Protein AF-A0A958ZMN0-F1 (afdb_monomer)

Mean predicted aligned error: 8.01 Å

pLDDT: mean 87.07, std 8.31, range [52.34, 97.38]

Secondary structure (DSSP, 8-state):
-EEEE-TTS-EEEE-----SSS--S---SSHHHHHHHHHHHHHHTT--TTTTTS---SS--HHHHTTSS--GGGT-S-HHHHHHHHHHHHHHH--TT--EEEEEE-SSTTEEEEEEEETTEEEEEEEEETT--TT-HHHHHHT-EE----HHHH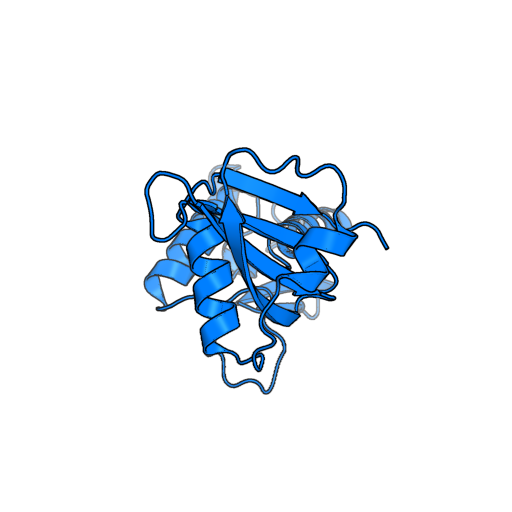HHHHHHHHHS--SEEEE---

Sequence (174 aa):
MYSFIDENGYINLKIDKADGRKNPITTFGNRPSAKSFLFSSVEKFELCQKLTGLYHTKQSCFNYTIQQCKGACIKKESTQEYNDRVNKLIEHNSFQDKSLLIIDRGREVNENSVVLIENGLFKGVGFFDLNYQINHIDVLQSLITPMENNRDIQHIIKSYLRSKKVKKVINLTT

Radius of gyration: 19.44 Å; Cα contacts (8 Å, |Δi|>4): 276; chains: 1; bounding box: 44×34×56 Å

Nearest PDB structures (foldseek):
  5x9y-assembly3_B  TM=3.837E-01  e=3.217E-01  Aquifex aeolicus VF5
  8d3d-assembly1_A  TM=5.698E-01  e=2.141E+00  Homo sapiens
  7pmv-assembly1_E  TM=5.372E-01  e=1.895E+00  Homo sapiens
  8crj-assembly1_A  TM=2.784E-01  e=2.678E-01  Listeria monocytogenes
  6wvd-assembly1_A  TM=2.887E-01  e=2.014E+00  Aequorea victoria

Structure (mmCIF, N/CA/C/O backbone):
data_AF-A0A958ZMN0-F1
#
_entry.id   AF-A0A958ZMN0-F1
#
loop_
_atom_site.group_PDB
_atom_site.id
_atom_site.type_symbol
_atom_site.label_atom_id
_atom_site.label_alt_id
_atom_site.label_comp_id
_atom_site.label_asym_id
_atom_site.label_entity_id
_atom_site.label_seq_id
_atom_site.pdbx_PDB_ins_code
_atom_site.Cartn_x
_atom_site.Cartn_y
_atom_site.Cartn_z
_atom_site.occupancy
_atom_site.B_iso_or_equiv
_atom_site.auth_seq_id
_atom_site.auth_comp_id
_atom_site.auth_asym_id
_atom_site.auth_atom_id
_atom_site.pdbx_PDB_model_num
ATOM 1 N N . MET A 1 1 ? 1.538 -6.023 6.950 1.00 89.94 1 MET A N 1
ATOM 2 C CA . MET A 1 1 ? 0.360 -5.382 7.569 1.00 89.94 1 MET A CA 1
ATOM 3 C C . MET A 1 1 ? -0.872 -6.066 7.030 1.00 89.94 1 MET A C 1
ATOM 5 O O . MET A 1 1 ? -0.913 -6.347 5.838 1.00 89.94 1 MET A O 1
ATOM 9 N N . TYR A 1 2 ? -1.820 -6.362 7.906 1.00 91.50 2 TYR A N 1
ATOM 10 C CA . TYR A 1 2 ? -3.041 -7.102 7.600 1.00 91.50 2 TYR A CA 1
ATOM 11 C C . TYR A 1 2 ? -4.240 -6.379 8.203 1.00 91.50 2 TYR A C 1
ATOM 13 O O . TYR A 1 2 ? -4.061 -5.611 9.152 1.00 91.50 2 TYR A O 1
ATOM 21 N N . SER A 1 3 ? -5.430 -6.672 7.689 1.00 93.38 3 SER A N 1
ATOM 22 C CA . SER A 1 3 ? -6.702 -6.268 8.280 1.00 93.38 3 SER A CA 1
ATOM 23 C C . SER A 1 3 ? -7.474 -7.471 8.826 1.00 93.38 3 SER A C 1
ATOM 25 O O . SER A 1 3 ? -7.217 -8.618 8.453 1.00 93.38 3 SER A O 1
ATOM 27 N N . PHE A 1 4 ? -8.391 -7.208 9.750 1.00 94.38 4 PHE A N 1
ATOM 28 C CA . PHE A 1 4 ? -9.411 -8.145 10.222 1.00 94.38 4 PHE A CA 1
ATOM 29 C C . PHE A 1 4 ? -10.607 -7.353 10.759 1.00 94.38 4 PHE A C 1
ATOM 31 O O . PHE A 1 4 ? -10.445 -6.194 11.127 1.00 94.38 4 PHE A O 1
ATOM 38 N N . ILE A 1 5 ? -11.791 -7.955 10.801 1.00 96.00 5 ILE A N 1
ATOM 39 C CA . ILE A 1 5 ? -12.994 -7.319 11.355 1.00 96.00 5 ILE A CA 1
ATOM 40 C C . ILE A 1 5 ? -13.164 -7.798 12.798 1.00 96.00 5 ILE A C 1
ATOM 42 O O . ILE A 1 5 ? -12.990 -8.987 13.070 1.00 96.00 5 ILE A O 1
ATOM 46 N N . ASP A 1 6 ? -13.434 -6.877 13.723 1.00 94.94 6 ASP A N 1
ATOM 47 C CA . ASP A 1 6 ? -13.756 -7.222 15.110 1.00 94.94 6 ASP A CA 1
ATOM 48 C C . ASP A 1 6 ? -15.249 -7.534 15.309 1.00 94.94 6 ASP A C 1
ATOM 50 O O . ASP A 1 6 ? -16.071 -7.375 14.410 1.00 94.94 6 ASP A O 1
ATOM 54 N N . GLU A 1 7 ? -15.615 -7.964 16.515 1.00 94.06 7 GLU A N 1
ATOM 55 C CA . GLU A 1 7 ? -16.999 -8.297 16.889 1.00 94.06 7 GLU A CA 1
ATOM 56 C C . GLU A 1 7 ? -17.975 -7.116 16.761 1.00 94.06 7 GLU A C 1
ATOM 58 O O . GLU A 1 7 ? -19.184 -7.314 16.681 1.00 94.06 7 GLU A O 1
ATOM 63 N N . ASN A 1 8 ? -17.466 -5.881 16.738 1.00 93.06 8 ASN A N 1
ATOM 64 C CA . ASN A 1 8 ? -18.271 -4.674 16.591 1.00 93.06 8 ASN A CA 1
ATOM 65 C C . ASN A 1 8 ? -18.363 -4.212 15.128 1.00 93.06 8 ASN A C 1
ATOM 67 O O . ASN A 1 8 ? -18.983 -3.185 14.867 1.00 93.06 8 ASN A O 1
ATOM 71 N N . GLY A 1 9 ? -17.755 -4.936 14.184 1.00 94.69 9 GLY A N 1
ATOM 72 C CA . GLY A 1 9 ? -17.786 -4.623 12.759 1.00 94.69 9 GLY A CA 1
ATOM 73 C C . GLY A 1 9 ? -16.738 -3.606 12.297 1.00 94.69 9 GLY A C 1
ATOM 74 O O . GLY A 1 9 ? -16.804 -3.169 11.147 1.00 94.69 9 GLY A O 1
ATOM 75 N N . TYR A 1 10 ? -15.765 -3.221 13.134 1.00 96.81 10 TYR A N 1
ATOM 76 C CA . TYR A 1 10 ? -14.690 -2.315 12.713 1.00 96.81 10 TYR A CA 1
ATOM 77 C C . TYR A 1 10 ? -13.531 -3.080 12.065 1.00 96.81 10 TYR A C 1
ATOM 79 O O . TYR A 1 10 ? -13.060 -4.101 12.580 1.00 96.81 10 TYR A O 1
ATOM 87 N N . ILE A 1 11 ? -13.011 -2.551 10.956 1.00 96.81 11 ILE A N 1
ATOM 88 C CA . ILE A 1 11 ? -11.808 -3.069 10.303 1.00 96.81 11 ILE A CA 1
ATOM 89 C C . ILE A 1 11 ? -10.581 -2.628 11.104 1.00 96.81 11 ILE A C 1
ATOM 91 O O . ILE A 1 11 ? -10.167 -1.472 11.081 1.00 96.81 11 ILE A O 1
ATOM 95 N N . ASN A 1 12 ? -9.957 -3.575 11.785 1.00 96.44 12 ASN A N 1
ATOM 96 C CA . ASN A 1 12 ? -8.736 -3.375 12.546 1.00 96.44 12 ASN A CA 1
ATOM 97 C C . ASN A 1 12 ? -7.503 -3.627 11.669 1.00 96.44 12 ASN A C 1
ATOM 99 O O . ASN A 1 12 ? -7.510 -4.509 10.807 1.00 96.44 12 ASN A O 1
ATOM 103 N N . LEU A 1 13 ? -6.417 -2.891 11.917 1.00 95.25 13 LEU A N 1
ATOM 104 C CA . LEU A 1 13 ? -5.119 -3.094 11.260 1.00 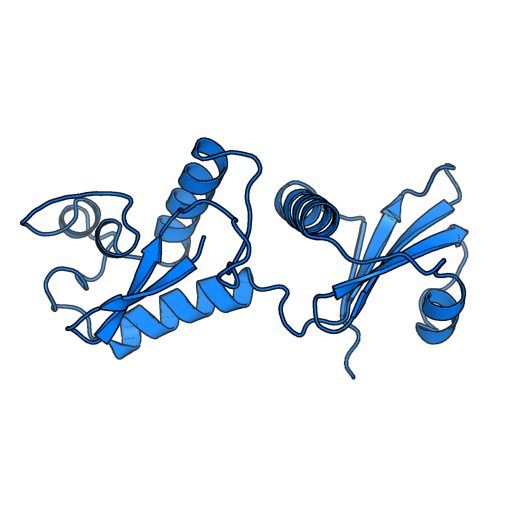95.25 13 LEU A CA 1
ATOM 105 C C . LEU A 1 13 ? -4.123 -3.721 12.233 1.00 95.25 13 LEU A C 1
ATOM 107 O O . LEU A 1 13 ? -4.125 -3.421 13.424 1.00 95.25 13 LEU A O 1
ATOM 111 N N . LYS A 1 14 ? -3.226 -4.571 11.725 1.00 93.94 14 LYS A N 1
ATOM 112 C CA . LYS A 1 14 ? -2.132 -5.129 12.530 1.00 93.94 14 LYS A CA 1
ATOM 113 C C . LYS A 1 14 ? -0.837 -5.353 11.760 1.00 93.94 14 LYS A C 1
ATOM 115 O O . LYS A 1 14 ? -0.820 -5.664 10.562 1.00 93.94 14 LYS A O 1
ATOM 120 N N . ILE A 1 15 ? 0.273 -5.255 12.489 1.00 93.25 15 ILE A N 1
ATOM 121 C CA . ILE A 1 15 ? 1.617 -5.585 12.007 1.00 93.25 15 ILE A CA 1
ATOM 122 C C . ILE A 1 15 ? 1.979 -6.990 12.483 1.00 93.25 15 ILE A C 1
ATOM 124 O O . ILE A 1 15 ? 2.186 -7.231 13.673 1.00 93.25 15 ILE A O 1
ATOM 128 N N . ASP A 1 16 ? 2.111 -7.902 11.527 1.00 91.31 16 ASP A N 1
ATOM 129 C CA . ASP A 1 16 ? 2.463 -9.297 11.766 1.00 91.31 16 ASP A CA 1
ATOM 130 C C . ASP A 1 16 ? 3.500 -9.778 10.742 1.00 91.31 16 ASP A C 1
ATOM 132 O O . ASP A 1 16 ? 3.742 -9.091 9.740 1.00 91.31 16 ASP A O 1
ATOM 136 N N . LYS A 1 17 ? 4.130 -10.928 11.001 1.00 88.38 17 LYS A N 1
ATOM 137 C CA . LYS A 1 17 ? 5.114 -11.528 10.091 1.00 88.38 17 LYS A CA 1
ATOM 138 C C . LYS A 1 17 ? 4.457 -11.894 8.753 1.00 88.38 17 LYS A C 1
ATOM 140 O O . LYS A 1 17 ? 3.296 -12.296 8.686 1.00 88.38 17 LYS A O 1
ATOM 145 N N . ALA A 1 18 ? 5.209 -11.722 7.670 1.00 85.38 18 ALA A N 1
ATOM 146 C CA . ALA A 1 18 ? 4.808 -12.163 6.340 1.00 85.38 18 ALA A CA 1
ATOM 147 C C . ALA A 1 18 ? 5.204 -13.633 6.153 1.00 85.38 18 ALA A C 1
ATOM 149 O O . ALA A 1 18 ? 6.272 -13.925 5.631 1.00 85.38 18 ALA A O 1
ATOM 150 N N . ASP A 1 19 ? 4.366 -14.555 6.629 1.00 79.25 19 ASP A N 1
ATOM 151 C CA . ASP A 1 19 ? 4.593 -16.005 6.511 1.00 79.25 19 ASP A CA 1
ATOM 152 C C . ASP A 1 19 ? 3.967 -16.611 5.241 1.00 79.25 19 ASP A C 1
ATOM 154 O O . ASP A 1 19 ? 4.290 -17.733 4.848 1.00 79.25 19 ASP A O 1
ATOM 158 N N . GLY A 1 20 ? 3.109 -15.846 4.557 1.00 71.56 20 GLY A N 1
ATOM 159 C CA . GLY A 1 20 ? 2.451 -16.252 3.322 1.00 71.56 20 GLY A CA 1
ATOM 160 C C . GLY A 1 20 ? 1.194 -17.080 3.466 1.00 71.56 20 GLY A C 1
ATOM 161 O O . GLY A 1 20 ? 0.626 -17.474 2.455 1.00 71.56 20 GLY A O 1
ATOM 162 N N . ARG A 1 21 ? 0.754 -17.342 4.696 1.00 76.50 21 ARG A N 1
ATOM 163 C CA . ARG A 1 21 ? -0.540 -17.988 4.945 1.00 76.50 21 ARG A CA 1
ATOM 164 C C . ARG A 1 21 ? -1.700 -17.030 4.690 1.00 76.50 21 ARG A C 1
ATOM 166 O O . ARG A 1 21 ? -2.832 -17.457 4.505 1.00 76.50 21 ARG A O 1
ATOM 173 N N . LYS A 1 22 ? -1.421 -15.727 4.733 1.00 79.44 22 LYS A N 1
ATOM 174 C CA . LYS A 1 22 ? -2.381 -14.642 4.536 1.00 79.44 22 LYS A CA 1
ATOM 175 C C . LYS A 1 22 ? -1.818 -13.645 3.538 1.00 79.44 22 LYS A C 1
ATOM 177 O O . LYS A 1 22 ? -0.611 -13.412 3.519 1.00 79.44 22 LYS A O 1
ATOM 182 N N . ASN A 1 23 ? -2.702 -13.009 2.777 1.00 78.88 23 ASN A N 1
ATOM 183 C CA . ASN A 1 23 ? -2.335 -11.926 1.874 1.00 78.88 23 ASN A CA 1
ATOM 184 C C . ASN A 1 23 ? -2.170 -10.623 2.674 1.00 78.88 23 ASN A C 1
ATOM 186 O O . ASN A 1 23 ? -3.141 -10.144 3.265 1.00 78.88 23 ASN A O 1
ATOM 190 N N . PRO A 1 24 ? -0.954 -10.055 2.767 1.00 86.56 24 PRO A N 1
ATOM 191 C CA . PRO A 1 24 ? -0.758 -8.774 3.426 1.00 86.56 24 PRO A CA 1
ATOM 192 C C . PRO A 1 24 ? -1.226 -7.630 2.525 1.00 86.56 24 PRO A C 1
ATOM 194 O O . PRO A 1 24 ? -0.942 -7.630 1.331 1.00 86.56 24 PRO A O 1
ATOM 197 N N . ILE A 1 25 ? -1.809 -6.590 3.128 1.00 85.75 25 ILE A N 1
ATOM 198 C CA . ILE A 1 25 ? -2.076 -5.305 2.455 1.00 85.75 25 ILE A CA 1
ATOM 199 C C . ILE A 1 25 ? -0.756 -4.743 1.906 1.00 85.75 25 ILE A C 1
ATOM 201 O O . ILE A 1 25 ? -0.640 -4.351 0.750 1.00 85.75 25 ILE A O 1
ATOM 205 N N . THR A 1 26 ? 0.281 -4.737 2.749 1.00 85.00 26 THR A N 1
ATOM 206 C CA . THR A 1 26 ? 1.637 -4.327 2.366 1.00 85.00 26 THR A CA 1
ATOM 207 C C . THR A 1 26 ? 2.700 -4.935 3.290 1.00 85.00 26 THR A C 1
ATOM 209 O O . THR A 1 26 ? 2.397 -5.367 4.413 1.00 85.00 26 THR A O 1
ATOM 212 N N . THR A 1 27 ? 3.949 -4.984 2.826 1.00 85.06 27 THR A N 1
ATOM 213 C CA . THR A 1 27 ? 5.103 -5.606 3.504 1.00 85.06 27 THR A CA 1
ATOM 214 C C . THR A 1 27 ? 6.175 -4.569 3.847 1.00 85.06 27 THR A C 1
ATOM 216 O O . THR A 1 27 ? 6.220 -3.479 3.274 1.00 85.06 27 THR A O 1
ATOM 219 N N . PHE A 1 28 ? 7.035 -4.880 4.817 1.00 85.75 28 PHE A N 1
ATOM 220 C CA . PHE A 1 28 ? 8.069 -3.980 5.343 1.00 85.75 28 PHE A CA 1
ATOM 221 C C . PHE A 1 28 ? 9.326 -4.780 5.668 1.00 85.75 28 PHE A C 1
ATOM 223 O O . PHE A 1 28 ? 9.205 -5.929 6.088 1.00 85.75 28 PHE A O 1
ATOM 230 N N . GLY A 1 29 ? 10.501 -4.160 5.524 1.00 80.94 29 GLY A N 1
ATOM 231 C CA . GLY A 1 29 ? 11.772 -4.837 5.792 1.00 80.94 29 GLY A CA 1
ATOM 232 C C . GLY A 1 29 ? 11.988 -5.116 7.281 1.00 80.94 29 GLY A C 1
ATOM 233 O O . GLY A 1 29 ? 12.703 -6.040 7.646 1.00 80.94 29 GLY A O 1
ATOM 234 N N . ASN A 1 30 ? 11.350 -4.342 8.166 1.00 86.50 30 ASN A N 1
ATOM 235 C CA . ASN A 1 30 ? 11.428 -4.543 9.612 1.00 86.50 30 ASN A CA 1
ATOM 236 C C . ASN A 1 30 ? 10.176 -4.006 10.336 1.00 86.50 30 ASN A C 1
ATOM 238 O O . ASN A 1 30 ? 9.379 -3.250 9.777 1.00 86.50 30 ASN A O 1
ATOM 242 N N . ARG A 1 31 ? 9.983 -4.395 11.606 1.00 90.75 31 ARG A N 1
ATOM 243 C CA . ARG A 1 31 ? 8.838 -3.923 12.415 1.00 90.75 31 ARG A CA 1
ATOM 244 C C . ARG A 1 31 ? 8.845 -2.403 12.668 1.00 90.75 31 ARG A C 1
ATOM 246 O O . ARG A 1 31 ? 7.756 -1.834 12.615 1.00 90.75 31 ARG A O 1
ATOM 253 N N . PRO A 1 32 ? 9.987 -1.731 12.929 1.00 92.44 32 PRO A N 1
ATOM 254 C CA . PRO A 1 32 ? 10.017 -0.275 13.095 1.00 92.44 32 PRO A CA 1
ATOM 255 C C . PRO A 1 32 ? 9.482 0.494 11.882 1.00 92.44 32 PRO A C 1
ATOM 257 O O . PRO A 1 32 ? 8.583 1.309 12.045 1.00 92.44 32 PRO A O 1
ATOM 260 N N . SER A 1 33 ? 9.931 0.169 10.665 1.00 87.44 33 SER A N 1
ATOM 261 C CA . SER A 1 33 ? 9.431 0.798 9.430 1.00 87.44 33 SER A CA 1
ATOM 262 C C . SER A 1 33 ? 7.930 0.577 9.226 1.00 87.44 33 SER A C 1
ATOM 264 O O . SER A 1 33 ? 7.220 1.502 8.835 1.00 87.44 33 SER A O 1
ATOM 266 N N . ALA A 1 34 ? 7.423 -0.614 9.567 1.00 91.12 34 ALA A N 1
ATOM 267 C CA . ALA A 1 34 ? 5.989 -0.888 9.564 1.00 91.12 34 ALA A CA 1
ATOM 268 C C . ALA A 1 34 ? 5.224 0.003 10.555 1.00 91.12 34 ALA A C 1
ATOM 270 O O . ALA A 1 34 ? 4.157 0.513 10.218 1.00 91.12 34 ALA A O 1
ATOM 271 N N . LYS A 1 35 ? 5.763 0.206 11.767 1.00 93.12 35 LYS A N 1
ATOM 272 C CA . LYS A 1 35 ? 5.164 1.099 12.769 1.00 93.12 35 LYS A CA 1
ATOM 273 C C . LYS A 1 35 ? 5.178 2.548 12.299 1.00 93.12 35 LYS A C 1
ATOM 275 O O . LYS A 1 35 ? 4.130 3.175 12.343 1.00 93.12 35 LYS A O 1
ATOM 280 N N . SER A 1 36 ? 6.312 3.059 11.819 1.00 92.38 36 SER A N 1
ATOM 281 C CA . SER A 1 36 ? 6.425 4.436 11.317 1.00 92.38 36 SER A CA 1
ATOM 282 C C . SER A 1 36 ? 5.424 4.717 10.197 1.00 92.38 36 SER A C 1
ATOM 284 O O . SER A 1 36 ? 4.736 5.731 10.230 1.00 92.38 36 SER A O 1
ATOM 286 N N . PHE A 1 37 ? 5.280 3.783 9.253 1.00 91.44 37 PHE A N 1
ATOM 287 C CA . PHE A 1 37 ? 4.262 3.869 8.209 1.00 91.44 37 PHE A CA 1
ATOM 288 C C . PHE A 1 37 ? 2.833 3.877 8.773 1.00 91.44 37 PHE A C 1
ATOM 290 O O . PHE A 1 37 ? 1.978 4.621 8.297 1.00 91.44 37 PHE A O 1
ATOM 297 N N . LEU A 1 38 ? 2.543 3.034 9.768 1.00 93.31 38 LEU A N 1
ATOM 298 C CA . LEU A 1 38 ? 1.204 2.958 10.348 1.00 93.31 38 LEU A CA 1
ATOM 299 C C . LEU A 1 38 ? 0.872 4.208 11.177 1.00 93.31 38 LEU A C 1
ATOM 301 O O . LEU A 1 38 ? -0.272 4.646 11.144 1.00 93.31 38 LEU A O 1
ATOM 305 N N . PHE A 1 39 ? 1.853 4.811 11.857 1.00 93.25 39 PHE A N 1
ATOM 306 C CA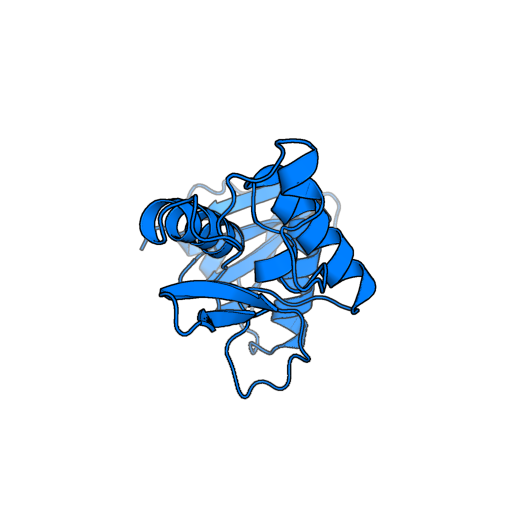 . PHE A 1 39 ? 1.696 6.101 12.539 1.00 93.25 39 PHE A CA 1
ATOM 307 C C . PHE A 1 39 ? 1.352 7.221 11.554 1.00 93.25 39 PHE A C 1
ATOM 309 O O . PHE A 1 39 ? 0.319 7.866 11.719 1.00 93.25 39 PHE A O 1
ATOM 316 N N . SER A 1 40 ? 2.135 7.390 10.482 1.00 91.75 40 SER A N 1
ATOM 317 C CA . SER A 1 40 ? 1.849 8.421 9.472 1.00 91.75 40 SER A CA 1
ATOM 318 C C . SER A 1 40 ? 0.516 8.184 8.759 1.00 91.75 40 SER A C 1
ATOM 320 O O . SER A 1 40 ? -0.204 9.121 8.424 1.00 91.75 40 SER A O 1
ATOM 322 N N . SER A 1 41 ? 0.143 6.920 8.567 1.00 91.94 41 SER A N 1
ATOM 323 C CA . SER A 1 41 ? -1.157 6.552 8.012 1.00 91.94 41 SER A CA 1
ATOM 324 C C . SER A 1 41 ? -2.316 6.869 8.958 1.00 91.94 41 SER A C 1
ATOM 326 O O . SER A 1 41 ? -3.366 7.320 8.510 1.00 91.94 41 SER A O 1
ATOM 328 N N . VAL A 1 42 ? -2.143 6.645 10.262 1.00 93.31 42 VAL A N 1
ATOM 329 C CA . VAL A 1 42 ? -3.142 7.002 11.275 1.00 93.31 42 VAL A CA 1
ATOM 330 C C . VAL A 1 42 ? -3.427 8.498 11.255 1.00 93.31 42 VAL A C 1
ATOM 332 O O . VAL A 1 42 ? -4.592 8.878 11.298 1.00 93.31 42 VAL A O 1
ATOM 335 N N . GLU A 1 43 ? -2.389 9.322 11.144 1.00 91.19 43 GLU A N 1
ATOM 336 C CA . GLU A 1 43 ? -2.528 10.775 11.035 1.00 91.19 43 GLU A CA 1
ATOM 337 C C . GLU A 1 43 ? -3.206 11.166 9.717 1.00 91.19 43 GLU A C 1
ATOM 339 O O . GLU A 1 43 ? -4.214 11.866 9.722 1.00 91.19 43 GLU A O 1
ATOM 344 N N . LYS A 1 44 ? -2.718 10.645 8.584 1.00 91.75 44 LYS A N 1
ATOM 345 C CA . LYS A 1 44 ? -3.225 10.981 7.243 1.00 91.75 44 LYS A CA 1
ATOM 346 C C . LYS A 1 44 ? -4.696 10.611 7.027 1.00 91.75 44 LYS A C 1
ATOM 348 O O . LYS A 1 44 ? -5.399 11.319 6.313 1.00 91.75 44 LYS A O 1
ATOM 353 N N . PHE A 1 45 ? -5.139 9.481 7.571 1.00 92.69 45 PHE A N 1
ATOM 354 C CA . PHE A 1 45 ? -6.491 8.948 7.365 1.00 92.69 45 PHE A CA 1
ATOM 355 C C . PHE A 1 45 ? -7.386 9.088 8.609 1.00 92.69 45 PHE A C 1
ATOM 357 O O . PHE A 1 45 ? -8.476 8.515 8.639 1.00 92.69 45 PHE A O 1
ATOM 364 N N . GLU A 1 46 ? -6.943 9.826 9.634 1.00 92.62 46 GLU A N 1
ATOM 365 C CA . GLU A 1 46 ? -7.670 10.040 10.897 1.00 92.62 46 GLU A CA 1
ATOM 366 C C . GLU A 1 46 ? -8.185 8.725 11.515 1.00 92.62 46 GLU A C 1
ATOM 368 O O . GLU A 1 46 ? -9.372 8.559 11.835 1.00 92.62 46 GLU A O 1
ATOM 373 N N . LEU A 1 47 ? -7.296 7.735 11.612 1.00 95.00 47 LEU A N 1
ATOM 374 C CA . LEU A 1 47 ? -7.636 6.406 12.116 1.00 95.00 47 LEU A CA 1
ATOM 375 C C . LEU A 1 47 ? -7.437 6.312 13.631 1.00 95.00 47 LEU A C 1
ATOM 377 O O . LEU A 1 47 ? -6.635 7.001 14.255 1.00 95.00 47 LEU A O 1
ATOM 381 N N . CYS A 1 48 ? -8.150 5.381 14.252 1.00 94.62 48 CYS A N 1
ATOM 382 C CA . CYS A 1 48 ? -8.019 5.124 15.672 1.00 94.62 48 CYS A CA 1
ATOM 383 C C . CYS A 1 48 ? -6.768 4.280 15.966 1.00 94.62 48 CYS A C 1
ATOM 385 O O . CYS A 1 48 ? -6.721 3.106 15.607 1.00 94.62 48 CYS A O 1
ATOM 387 N N . GLN A 1 49 ? -5.801 4.831 16.709 1.00 92.69 49 GLN A N 1
ATOM 388 C CA . GLN A 1 49 ? -4.579 4.119 17.133 1.00 92.69 49 GLN A CA 1
ATOM 389 C C . GLN A 1 49 ? -4.830 2.790 17.865 1.00 92.69 49 GLN A C 1
ATOM 391 O O . GLN A 1 49 ? -3.992 1.889 17.828 1.00 92.69 49 GLN A O 1
ATOM 396 N N . LYS A 1 50 ? -5.973 2.669 18.554 1.00 93.75 50 LYS A N 1
ATOM 397 C CA . LYS A 1 50 ? -6.345 1.444 19.271 1.00 93.75 50 LYS A CA 1
ATOM 398 C C . LYS A 1 50 ? -6.761 0.337 18.304 1.00 93.75 50 LYS A C 1
ATOM 400 O O . LYS A 1 50 ? -6.271 -0.780 18.425 1.00 93.75 50 LYS A O 1
ATOM 405 N N . LEU A 1 51 ? -7.581 0.668 17.307 1.00 94.56 51 LEU A N 1
ATOM 406 C CA . LEU A 1 51 ? -8.031 -0.277 16.277 1.00 94.56 51 LEU A CA 1
ATOM 407 C C . LEU A 1 51 ? -6.935 -0.603 15.245 1.00 94.56 51 LEU A C 1
ATOM 409 O O . LEU A 1 51 ? -7.003 -1.609 14.546 1.00 94.56 51 LEU A O 1
ATOM 413 N N . THR A 1 52 ? -5.876 0.208 15.165 1.00 93.88 52 THR A N 1
ATOM 414 C CA . THR A 1 52 ? -4.672 -0.122 14.382 1.00 93.88 52 THR A CA 1
ATOM 415 C C . THR A 1 52 ? -3.611 -0.893 15.176 1.00 93.88 52 THR A C 1
ATOM 417 O O . THR A 1 52 ? -2.539 -1.193 14.648 1.00 93.88 52 THR A O 1
ATOM 420 N N . GLY A 1 53 ? -3.873 -1.209 16.451 1.00 90.75 53 GLY A N 1
ATOM 421 C CA . GLY A 1 53 ? -2.943 -1.946 17.310 1.00 90.75 53 GLY A CA 1
ATOM 422 C C . GLY A 1 53 ? -1.653 -1.190 17.652 1.00 90.75 53 GLY A C 1
ATOM 423 O O . GLY A 1 53 ? -0.682 -1.811 18.082 1.00 90.75 53 GLY A O 1
ATOM 424 N N . LEU A 1 54 ? -1.612 0.133 17.449 1.00 90.50 54 LEU A N 1
ATOM 425 C CA . LEU A 1 54 ? -0.479 0.980 17.839 1.00 90.50 54 LEU A CA 1
ATOM 426 C C . LEU A 1 54 ? -0.503 1.334 19.327 1.00 90.50 54 LEU A C 1
ATOM 428 O O . LEU A 1 54 ? 0.553 1.576 19.910 1.00 90.50 54 LEU A O 1
ATOM 432 N N . TYR A 1 55 ? -1.692 1.369 19.930 1.00 86.94 55 TYR A N 1
ATOM 433 C CA . TYR A 1 55 ? -1.874 1.758 21.322 1.00 86.94 55 TYR A CA 1
ATOM 434 C C . TYR A 1 55 ? -2.872 0.845 22.037 1.00 86.94 55 TYR A C 1
ATOM 436 O O . TYR A 1 55 ? -4.013 0.688 21.603 1.00 86.94 55 TYR A O 1
ATOM 444 N N . HIS A 1 56 ? -2.460 0.265 23.163 1.00 86.31 56 HIS A N 1
ATOM 445 C CA . HIS A 1 56 ? -3.297 -0.623 23.965 1.00 86.31 56 HIS A CA 1
ATOM 446 C C . HIS A 1 56 ? -3.790 0.118 25.209 1.00 86.31 56 HIS A C 1
ATOM 448 O O . HIS A 1 56 ? -3.004 0.503 26.066 1.00 86.31 56 HIS A O 1
ATOM 454 N N . THR A 1 57 ? -5.101 0.313 25.319 1.00 87.19 57 THR A N 1
ATOM 455 C CA . THR A 1 57 ? -5.735 0.919 26.496 1.00 87.19 57 THR A CA 1
ATOM 456 C C . THR A 1 57 ? -7.146 0.374 26.672 1.00 87.19 57 THR A C 1
ATOM 458 O O . THR A 1 57 ? -7.805 0.010 25.695 1.00 87.19 57 THR A O 1
ATOM 461 N N . LYS A 1 58 ? -7.627 0.322 27.917 1.00 82.69 58 LYS A N 1
ATOM 462 C CA . LYS A 1 58 ? -9.019 -0.041 28.219 1.00 82.69 58 LYS A CA 1
ATOM 463 C C . LYS A 1 58 ? -9.987 1.087 27.850 1.00 82.69 58 LYS A C 1
ATOM 465 O O . LYS A 1 58 ? -11.087 0.808 27.392 1.00 82.69 58 LYS A O 1
ATOM 470 N N . GLN A 1 59 ? -9.547 2.338 27.977 1.00 87.69 59 GLN A N 1
ATOM 471 C CA . GLN A 1 59 ? -10.345 3.536 27.705 1.00 87.69 59 GLN A CA 1
ATOM 472 C C . GLN A 1 59 ? -10.277 3.939 26.216 1.00 87.69 59 GLN A C 1
ATOM 474 O O . GLN A 1 59 ? -9.936 3.118 25.352 1.00 87.69 59 GLN A O 1
ATOM 479 N N . SER A 1 60 ? -10.633 5.189 25.903 1.00 87.00 60 SER A N 1
ATOM 480 C CA . SER A 1 60 ? -10.442 5.790 24.580 1.00 87.00 60 SER A CA 1
ATOM 481 C C . SER A 1 60 ? -8.957 5.921 24.227 1.00 87.00 60 SER A C 1
ATOM 483 O O . SER A 1 60 ? -8.102 6.017 25.106 1.00 87.00 60 SER A O 1
ATOM 485 N N . CYS A 1 61 ? -8.631 5.936 22.931 1.00 87.94 61 CYS A N 1
ATOM 486 C CA . CYS A 1 61 ? -7.260 6.191 22.486 1.00 87.94 61 CYS A CA 1
ATOM 487 C C . CYS A 1 61 ? -6.822 7.635 22.789 1.00 87.94 61 CYS A C 1
ATOM 489 O O . CYS A 1 61 ? -7.655 8.537 22.844 1.00 87.94 61 CYS A O 1
ATOM 491 N N . PHE A 1 62 ? -5.510 7.862 22.916 1.00 86.50 62 PHE A N 1
ATOM 492 C CA . PHE A 1 62 ? -4.946 9.194 23.168 1.00 86.50 62 PHE A CA 1
ATOM 493 C C . PHE A 1 62 ? -5.395 10.230 22.126 1.00 86.50 62 PHE A C 1
ATOM 495 O O . PHE A 1 62 ? -5.843 11.315 22.487 1.00 86.50 62 PHE A O 1
ATOM 502 N N . ASN A 1 63 ? -5.393 9.853 20.841 1.00 88.44 63 ASN A N 1
ATOM 503 C CA . ASN A 1 63 ? -5.838 10.730 19.755 1.00 88.44 63 ASN A CA 1
ATOM 504 C C . ASN A 1 63 ? -7.293 11.197 19.896 1.00 88.44 63 ASN A C 1
ATOM 506 O O . ASN A 1 63 ? -7.633 12.249 19.374 1.00 88.44 63 ASN A O 1
ATOM 510 N N . TYR A 1 64 ? -8.158 10.453 20.592 1.00 89.06 64 TYR A N 1
ATOM 511 C CA . TYR A 1 64 ? -9.522 10.917 20.855 1.00 89.06 64 TYR A CA 1
ATOM 512 C C . TYR A 1 64 ? -9.524 12.107 21.824 1.00 89.06 64 TYR A C 1
ATOM 514 O O . TYR A 1 64 ? -10.227 13.086 21.593 1.00 89.06 64 TYR A O 1
ATOM 522 N N . THR A 1 65 ? -8.687 12.061 22.864 1.00 87.00 65 THR A N 1
ATOM 523 C CA . THR A 1 65 ? -8.559 13.128 23.869 1.00 87.00 65 THR A CA 1
ATOM 524 C C . THR A 1 65 ? -8.076 14.444 23.259 1.00 87.00 65 THR A C 1
ATOM 526 O O . THR A 1 65 ? -8.503 15.510 23.688 1.00 87.00 65 THR A O 1
ATOM 529 N N . ILE A 1 66 ? -7.231 14.370 22.228 1.00 87.62 66 ILE A N 1
ATOM 530 C CA . ILE A 1 66 ? -6.721 15.535 21.485 1.00 87.62 66 ILE A CA 1
ATOM 531 C C . ILE A 1 66 ? -7.499 15.820 20.186 1.00 87.62 66 ILE A C 1
ATOM 533 O O . ILE A 1 66 ? -7.005 16.545 19.330 1.00 87.62 66 ILE A O 1
ATOM 537 N N . GLN A 1 67 ? -8.699 15.245 20.019 1.00 86.94 67 GLN A N 1
ATOM 538 C CA . GLN A 1 67 ? -9.599 15.458 18.869 1.00 86.94 67 GLN A CA 1
ATOM 539 C C . GLN A 1 67 ? -9.027 15.073 17.485 1.00 86.94 67 GLN A C 1
ATOM 541 O O . GLN A 1 67 ? -9.546 15.482 16.454 1.00 86.94 67 GLN A O 1
ATOM 546 N N . GLN A 1 68 ? -8.005 14.217 17.444 1.00 84.75 68 GLN A N 1
ATOM 547 C CA . GLN A 1 68 ? -7.405 13.647 16.225 1.00 84.75 68 GLN A CA 1
ATOM 548 C C . GLN A 1 68 ? -7.942 12.241 15.888 1.00 84.75 68 GLN A C 1
ATOM 550 O O . GLN A 1 68 ? -7.345 11.479 15.129 1.00 84.75 68 GLN A O 1
ATOM 555 N N . CYS A 1 69 ? -9.041 11.838 16.520 1.00 89.94 69 CYS A N 1
ATOM 556 C CA . CYS A 1 69 ? -9.735 10.579 16.285 1.00 89.94 69 CYS A CA 1
ATOM 557 C C . CYS A 1 69 ? -11.222 10.798 16.550 1.00 89.94 69 CYS A C 1
ATOM 559 O O . CYS A 1 69 ? -11.585 11.418 17.548 1.00 89.94 69 CYS A O 1
ATOM 561 N N . LYS A 1 70 ? -12.086 10.230 15.707 1.00 92.44 70 LYS A N 1
ATOM 562 C CA . LYS A 1 70 ? -13.546 10.407 15.796 1.00 92.44 70 LYS A CA 1
ATOM 563 C C . LYS A 1 70 ? -14.226 9.473 16.806 1.00 92.44 70 LYS A C 1
ATOM 565 O O . LYS A 1 70 ? -15.421 9.574 17.050 1.00 92.44 70 LYS A O 1
ATOM 570 N N . GLY A 1 71 ? -13.458 8.602 17.466 1.00 92.88 71 GLY A N 1
ATOM 571 C CA . GLY A 1 71 ? -13.947 7.800 18.590 1.00 92.8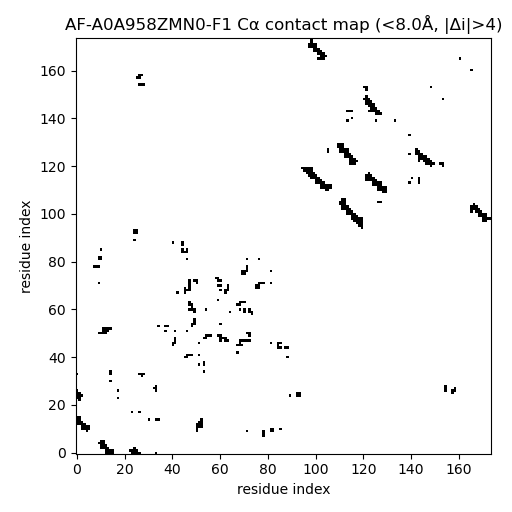8 71 GLY A CA 1
ATOM 572 C C . GLY A 1 71 ? -14.478 6.411 18.224 1.00 92.88 71 GLY A C 1
ATOM 573 O O . GLY A 1 71 ? -15.271 5.861 18.987 1.00 92.88 71 GLY A O 1
ATOM 574 N N . ALA A 1 72 ? -14.015 5.798 17.129 1.00 93.94 72 ALA A N 1
ATOM 575 C CA . ALA A 1 72 ? -14.374 4.418 16.765 1.00 93.94 72 ALA A CA 1
ATOM 576 C C . ALA A 1 72 ? -14.164 3.408 17.909 1.00 93.94 72 ALA A C 1
ATOM 578 O O . ALA A 1 72 ? -15.043 2.611 18.215 1.00 93.94 72 ALA A O 1
ATOM 579 N N . CYS A 1 73 ? -13.046 3.495 18.643 1.00 92.75 73 CYS A N 1
ATOM 580 C CA . CYS A 1 73 ? -12.764 2.568 19.750 1.00 92.75 73 CYS A CA 1
ATOM 581 C C . CYS A 1 73 ? -13.702 2.668 20.966 1.00 92.75 73 CYS A C 1
ATOM 583 O O . CYS A 1 73 ? -13.619 1.827 21.861 1.00 92.75 73 CYS A O 1
ATOM 585 N N . ILE A 1 74 ? -14.549 3.697 21.017 1.00 93.25 74 ILE A N 1
ATOM 586 C CA . ILE A 1 74 ? -15.599 3.886 22.026 1.00 93.25 74 ILE A CA 1
ATOM 587 C C . ILE A 1 74 ? -16.991 3.942 21.383 1.00 93.25 74 ILE A C 1
ATOM 589 O O . ILE A 1 74 ? -17.934 4.408 22.015 1.00 93.25 74 ILE A O 1
ATOM 593 N N . LYS A 1 75 ? -17.115 3.487 20.128 1.00 92.69 75 LYS A N 1
ATOM 594 C CA . LYS A 1 75 ? -18.369 3.407 19.365 1.00 92.69 75 LYS A CA 1
ATOM 595 C C . LYS A 1 75 ? -19.101 4.741 19.167 1.00 92.69 75 LYS A C 1
ATOM 597 O O . LYS A 1 75 ? -20.300 4.749 18.918 1.00 92.69 75 LYS A O 1
ATOM 602 N N . LYS A 1 76 ? -18.397 5.875 19.281 1.00 93.38 76 LYS A N 1
ATOM 603 C CA . LYS A 1 76 ? -18.967 7.200 18.970 1.00 93.38 76 LYS A CA 1
ATOM 604 C C . LYS A 1 76 ? -19.013 7.480 17.473 1.00 93.38 76 LYS A C 1
ATOM 606 O O . LYS A 1 76 ? -19.881 8.203 17.009 1.00 93.38 76 LYS A O 1
ATOM 611 N N . GLU A 1 77 ? -18.064 6.913 16.745 1.00 95.12 77 GLU A N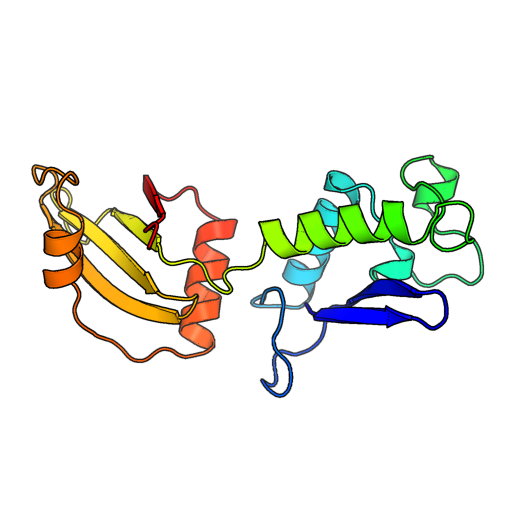 1
ATOM 612 C CA . GLU A 1 77 ? -18.026 6.942 15.291 1.00 95.12 77 GLU A CA 1
ATOM 613 C C . GLU A 1 77 ? -18.701 5.692 14.734 1.00 95.12 77 GLU A C 1
ATOM 615 O O . GLU A 1 77 ? -18.478 4.592 15.255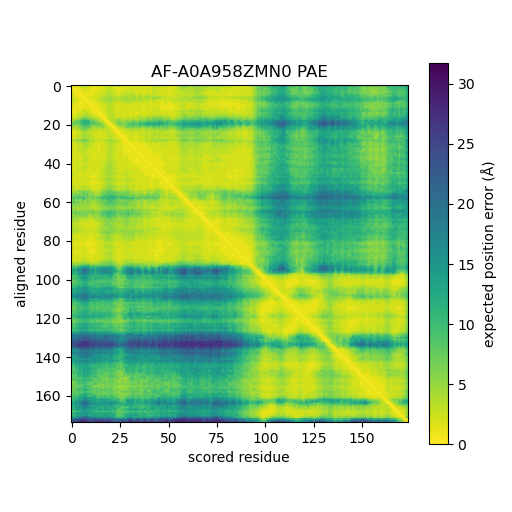 1.00 95.12 77 GLU A O 1
ATOM 620 N N . SER A 1 78 ? -19.483 5.841 13.666 1.00 96.31 78 SER A N 1
ATOM 621 C CA . SER A 1 78 ? -20.122 4.699 13.021 1.00 96.31 78 SER A CA 1
ATOM 622 C C . SER A 1 78 ? -19.091 3.744 12.405 1.00 96.31 78 SER A C 1
ATOM 624 O O . SER A 1 78 ? -18.003 4.133 11.974 1.00 96.31 78 SER A O 1
ATOM 626 N N . THR A 1 79 ? -19.434 2.459 12.354 1.00 96.44 79 THR A N 1
ATOM 627 C CA . THR A 1 79 ? -18.596 1.436 11.713 1.00 96.44 79 THR A CA 1
ATOM 628 C C . THR A 1 79 ? -18.357 1.754 10.243 1.00 96.44 79 THR A C 1
ATOM 630 O O . THR A 1 79 ? -17.222 1.661 9.786 1.00 96.44 79 THR A O 1
ATOM 633 N N . GLN A 1 80 ? -19.399 2.192 9.533 1.00 96.38 80 GLN A N 1
ATOM 634 C CA . GLN A 1 80 ? -19.347 2.582 8.125 1.00 96.38 80 GLN A CA 1
ATOM 635 C C . GLN A 1 80 ? -18.290 3.672 7.883 1.00 96.38 80 GLN A C 1
ATOM 637 O O . GLN A 1 80 ? -17.333 3.445 7.148 1.00 96.38 80 GLN A O 1
ATOM 642 N N . GLU A 1 81 ? -18.400 4.818 8.561 1.00 96.75 81 GLU A N 1
ATOM 643 C CA . GLU A 1 81 ? -17.506 5.966 8.340 1.00 96.75 81 GLU A CA 1
ATOM 644 C C . GLU A 1 81 ? -16.046 5.654 8.679 1.00 96.75 81 GLU A C 1
ATOM 646 O O . GLU A 1 81 ? -15.120 6.134 8.011 1.00 96.75 81 GLU A O 1
ATOM 651 N N . TYR A 1 82 ? -15.824 4.865 9.733 1.00 97.00 82 TYR A N 1
ATOM 652 C CA . TYR A 1 82 ? -14.487 4.421 10.100 1.00 97.00 82 TYR A CA 1
ATOM 653 C C . TYR A 1 82 ? -13.911 3.478 9.039 1.00 97.00 82 TYR A C 1
ATOM 655 O O . TYR A 1 82 ? -12.797 3.693 8.548 1.00 97.00 82 TYR A O 1
ATOM 663 N N . ASN A 1 83 ? -14.680 2.455 8.660 1.00 97.38 83 ASN A N 1
ATOM 664 C CA . ASN A 1 83 ? -14.265 1.438 7.701 1.00 97.38 83 ASN A CA 1
ATOM 665 C C . ASN A 1 83 ? -13.985 2.040 6.323 1.00 97.38 83 ASN A C 1
ATOM 667 O O . ASN A 1 83 ? -13.005 1.648 5.695 1.00 97.38 83 ASN A O 1
ATOM 671 N N . ASP A 1 84 ? -14.746 3.047 5.892 1.00 96.94 84 ASP A N 1
ATOM 672 C CA . ASP A 1 84 ? -14.496 3.761 4.637 1.00 96.94 84 ASP A CA 1
ATOM 673 C C . ASP A 1 84 ? -13.097 4.397 4.612 1.00 96.94 84 ASP A C 1
ATOM 675 O O . ASP A 1 84 ? -12.396 4.346 3.600 1.00 96.94 84 ASP A O 1
ATOM 679 N N . ARG A 1 85 ? -12.625 4.958 5.734 1.00 95.69 85 ARG A N 1
ATOM 680 C CA . ARG A 1 85 ? -11.260 5.512 5.815 1.00 95.69 85 ARG A CA 1
ATOM 681 C C . ARG A 1 85 ? -10.189 4.433 5.871 1.00 95.69 85 ARG A C 1
ATOM 683 O O . ARG A 1 85 ? -9.122 4.608 5.278 1.00 95.69 85 ARG A O 1
ATOM 690 N N . VAL A 1 86 ? -10.463 3.313 6.537 1.00 95.44 86 VAL A N 1
ATOM 691 C CA . VAL A 1 86 ? -9.555 2.159 6.523 1.00 95.44 86 VAL A CA 1
ATOM 692 C C . VAL A 1 86 ? -9.437 1.586 5.108 1.00 95.44 86 VAL A C 1
ATOM 694 O O . VAL A 1 86 ? -8.325 1.317 4.658 1.00 95.44 86 VAL A O 1
ATOM 697 N N . ASN A 1 87 ? -10.541 1.478 4.370 1.00 93.94 87 ASN A N 1
ATOM 698 C CA . ASN A 1 87 ? -10.548 1.004 2.986 1.00 93.94 87 ASN A CA 1
ATOM 699 C C . ASN A 1 87 ? -9.797 1.955 2.054 1.00 93.94 87 ASN A C 1
ATOM 701 O O . ASN A 1 87 ? -8.954 1.490 1.292 1.00 93.94 87 ASN A O 1
ATOM 705 N N . LYS A 1 88 ? -9.955 3.279 2.203 1.00 92.31 88 LYS A N 1
ATOM 706 C CA . LYS A 1 88 ? -9.127 4.262 1.475 1.00 92.31 88 LYS A CA 1
ATOM 707 C C . LYS A 1 88 ? -7.630 4.038 1.699 1.00 92.31 88 LYS A C 1
ATOM 709 O O . LYS A 1 88 ? -6.845 4.122 0.757 1.00 92.31 88 LYS A O 1
ATOM 714 N N . LEU A 1 89 ? -7.213 3.727 2.929 1.00 91.25 89 LEU A N 1
ATOM 715 C CA . LEU A 1 89 ? -5.824 3.360 3.216 1.00 91.25 89 LEU A CA 1
ATOM 716 C C . LEU A 1 89 ? -5.429 2.055 2.523 1.00 91.25 89 LEU A C 1
ATOM 718 O O . LEU A 1 89 ? -4.331 1.978 1.964 1.00 91.25 89 LEU A O 1
ATOM 722 N N . ILE A 1 90 ? -6.279 1.031 2.583 1.00 89.44 90 ILE A N 1
ATOM 723 C CA . ILE A 1 90 ? -6.011 -0.275 1.976 1.00 89.44 90 ILE A CA 1
ATOM 724 C C . ILE A 1 90 ? -5.860 -0.122 0.464 1.00 89.44 90 ILE A C 1
ATOM 726 O O . ILE A 1 90 ? -4.833 -0.527 -0.065 1.00 89.44 90 ILE A O 1
ATOM 730 N N . GLU A 1 91 ? -6.797 0.527 -0.218 1.00 84.69 91 GLU A N 1
ATOM 731 C CA . GLU A 1 91 ? -6.769 0.778 -1.666 1.00 84.69 91 GLU A CA 1
ATOM 732 C C . GLU A 1 91 ? -5.561 1.618 -2.091 1.00 84.69 91 GLU A C 1
ATOM 734 O O . GLU A 1 91 ? -4.889 1.315 -3.085 1.00 84.69 91 GLU A O 1
ATOM 739 N N . HIS A 1 92 ? -5.229 2.647 -1.304 1.00 81.75 92 HIS A N 1
ATOM 740 C CA . HIS A 1 92 ? -4.063 3.491 -1.556 1.00 81.75 92 HIS A CA 1
ATOM 741 C C . HIS A 1 92 ? -2.751 2.697 -1.517 1.00 81.75 92 HIS A C 1
ATOM 743 O O . HIS A 1 92 ? -1.820 3.010 -2.256 1.00 81.75 92 HIS A O 1
ATOM 749 N N . ASN A 1 93 ? -2.673 1.667 -0.671 1.00 76.31 93 ASN A N 1
ATOM 750 C CA . ASN A 1 93 ? -1.454 0.886 -0.450 1.00 76.31 93 ASN A CA 1
ATOM 751 C C . ASN A 1 93 ? -1.474 -0.505 -1.088 1.00 76.31 93 ASN A C 1
ATOM 753 O O . ASN A 1 93 ? -0.437 -1.177 -1.117 1.00 76.31 93 ASN A O 1
ATOM 757 N N . SER A 1 94 ? -2.627 -0.941 -1.585 1.00 69.38 94 SER A N 1
ATOM 758 C CA . SER A 1 94 ? -2.767 -2.206 -2.279 1.00 69.38 94 SER A CA 1
ATOM 759 C C . SER A 1 94 ? -2.208 -2.078 -3.692 1.00 69.38 94 SER A C 1
ATOM 761 O O . SER A 1 94 ? -2.505 -1.144 -4.444 1.00 69.38 94 SER A O 1
ATOM 763 N N . PHE A 1 95 ? -1.358 -3.044 -4.022 1.00 63.53 95 PHE A N 1
ATOM 764 C CA . PHE A 1 95 ? -0.918 -3.339 -5.384 1.00 63.53 95 PHE A CA 1
ATOM 765 C C . PHE A 1 95 ? -1.762 -4.441 -6.019 1.00 63.53 95 PHE A C 1
ATOM 767 O O . PHE A 1 95 ? -1.530 -4.760 -7.181 1.00 63.53 95 PHE A O 1
ATOM 774 N N . GLN A 1 96 ? -2.677 -5.059 -5.259 1.00 60.38 96 GLN A N 1
ATOM 775 C CA . GLN A 1 96 ? -3.536 -6.107 -5.800 1.00 60.38 96 GLN A CA 1
ATOM 776 C C . GLN A 1 96 ? -4.328 -5.523 -6.969 1.00 60.38 96 GLN A C 1
ATOM 778 O O . GLN A 1 96 ? -4.799 -4.388 -6.896 1.00 60.38 96 GLN A O 1
ATOM 783 N N . ASP A 1 97 ? -4.354 -6.286 -8.058 1.00 62.94 97 ASP A N 1
ATOM 784 C CA . ASP A 1 97 ? -5.142 -6.017 -9.263 1.00 62.94 97 ASP A CA 1
ATOM 785 C C . ASP A 1 97 ? -4.713 -4.788 -10.079 1.00 62.94 97 ASP A C 1
ATOM 787 O O . ASP A 1 97 ? -5.397 -4.389 -11.016 1.00 62.94 97 ASP A O 1
ATOM 791 N N . LYS A 1 98 ? -3.543 -4.206 -9.783 1.00 75.38 98 LYS A N 1
ATOM 792 C CA . LYS A 1 98 ? -2.963 -3.152 -10.622 1.00 75.38 98 LYS A CA 1
ATOM 793 C C . LYS A 1 98 ? -2.007 -3.753 -11.643 1.00 75.38 98 LYS A C 1
ATOM 795 O O . LYS A 1 98 ? -1.045 -4.434 -11.277 1.00 75.38 98 LYS A O 1
ATOM 800 N N . SER A 1 99 ? -2.248 -3.439 -12.907 1.00 86.44 99 SER A N 1
ATOM 801 C CA . SER A 1 99 ? -1.286 -3.628 -13.987 1.00 86.44 99 SER A CA 1
ATOM 802 C C . SER A 1 99 ? -0.608 -2.288 -14.252 1.00 86.44 99 SER A C 1
ATOM 804 O O . SER A 1 99 ? -1.276 -1.274 -14.449 1.00 86.44 99 SER A O 1
ATOM 806 N N . LEU A 1 100 ? 0.718 -2.236 -14.153 1.00 88.50 100 LEU A N 1
ATOM 807 C CA . LEU A 1 100 ? 1.471 -0.990 -14.247 1.00 88.50 100 LEU A CA 1
ATOM 808 C C . LEU A 1 100 ? 2.895 -1.208 -14.762 1.00 88.50 100 LEU A C 1
ATOM 810 O O . LEU A 1 100 ? 3.527 -2.232 -14.498 1.00 88.50 100 LEU A O 1
ATOM 814 N N . LEU A 1 101 ? 3.406 -0.191 -15.452 1.00 90.12 101 LEU A N 1
ATOM 815 C CA . LEU A 1 101 ? 4.812 -0.052 -15.812 1.00 90.12 101 LEU A CA 1
ATOM 816 C C . LEU A 1 101 ? 5.460 0.977 -14.887 1.00 90.12 101 LEU A C 1
ATOM 818 O O . LEU A 1 101 ? 4.999 2.119 -14.787 1.00 90.12 101 LEU A O 1
ATOM 822 N N . ILE A 1 102 ? 6.545 0.584 -14.229 1.00 90.69 102 ILE A N 1
ATOM 823 C CA . ILE A 1 102 ? 7.385 1.489 -13.439 1.00 90.69 102 ILE A CA 1
ATOM 824 C C . ILE A 1 102 ? 8.597 1.823 -14.287 1.00 90.69 102 ILE A C 1
ATOM 826 O O . ILE A 1 102 ? 9.364 0.924 -14.618 1.00 90.69 102 ILE A O 1
ATOM 830 N N . ILE A 1 103 ? 8.773 3.096 -14.621 1.00 90.50 103 ILE A N 1
ATOM 831 C CA . ILE A 1 103 ? 9.903 3.573 -15.411 1.00 90.50 103 ILE A CA 1
ATOM 832 C C . ILE A 1 103 ? 10.835 4.368 -14.506 1.00 90.50 103 ILE A C 1
ATOM 834 O O . ILE A 1 103 ? 10.402 5.289 -13.802 1.00 90.50 103 ILE A O 1
ATOM 838 N N . ASP A 1 104 ? 12.121 4.047 -14.572 1.00 92.19 104 ASP A N 1
ATOM 839 C CA . ASP A 1 104 ? 13.180 4.783 -13.889 1.00 92.19 104 ASP A CA 1
ATOM 840 C C . ASP A 1 104 ? 14.434 4.892 -14.767 1.00 92.19 104 ASP A C 1
ATOM 842 O O . ASP A 1 104 ? 14.429 4.529 -15.943 1.00 92.19 104 ASP A O 1
ATOM 846 N N . ARG A 1 105 ? 15.514 5.447 -14.219 1.00 90.56 105 ARG A N 1
ATOM 847 C CA . ARG A 1 105 ? 16.822 5.505 -14.876 1.00 90.56 105 ARG A CA 1
ATOM 848 C C . ARG A 1 105 ? 17.322 4.086 -15.170 1.00 90.56 105 ARG A C 1
ATOM 850 O O . ARG A 1 105 ? 17.129 3.174 -14.361 1.00 90.56 105 ARG A O 1
ATOM 857 N N . GLY A 1 106 ? 17.898 3.902 -16.353 1.00 88.88 106 GLY A N 1
ATOM 858 C CA . GLY A 1 106 ? 18.526 2.658 -16.781 1.00 88.88 106 GLY A CA 1
ATOM 859 C C . GLY A 1 106 ? 19.927 2.493 -16.201 1.00 88.88 106 GLY A C 1
ATOM 860 O O . GLY A 1 106 ? 20.312 3.181 -15.251 1.00 88.88 106 GLY A O 1
ATOM 861 N N . ARG A 1 107 ? 20.682 1.556 -16.773 1.00 87.56 107 ARG A N 1
ATOM 862 C CA . ARG A 1 107 ? 22.078 1.301 -16.382 1.00 87.56 107 ARG A CA 1
ATOM 863 C C . ARG A 1 107 ? 22.994 2.389 -16.927 1.00 87.56 107 ARG A C 1
ATOM 865 O O . ARG A 1 107 ? 23.887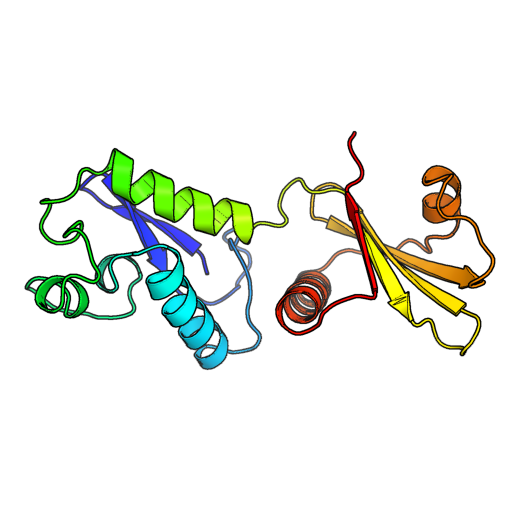 2.853 -16.227 1.00 87.56 107 ARG A O 1
ATOM 872 N N . GLU A 1 108 ? 22.701 2.812 -18.151 1.00 90.81 108 GLU A N 1
ATOM 873 C CA . GLU A 1 108 ? 23.416 3.859 -18.869 1.00 90.81 108 GLU A CA 1
ATOM 874 C C . GLU A 1 108 ? 22.673 5.196 -18.805 1.00 90.81 108 GLU A C 1
ATOM 876 O O . GLU A 1 108 ? 21.452 5.252 -18.642 1.00 90.81 108 GLU A O 1
ATOM 881 N N . VAL A 1 109 ? 23.409 6.296 -18.994 1.00 86.06 109 VAL A N 1
ATOM 882 C CA . VAL A 1 109 ? 22.855 7.665 -18.958 1.00 86.06 109 VAL A CA 1
ATOM 883 C C . VAL A 1 109 ? 21.749 7.865 -20.001 1.00 86.06 109 VAL A C 1
ATOM 885 O O . VAL A 1 109 ? 20.800 8.604 -19.747 1.00 86.06 109 VAL A O 1
ATOM 888 N N . ASN A 1 110 ? 21.843 7.168 -21.137 1.00 88.62 110 ASN A N 1
ATOM 889 C CA . ASN A 1 110 ? 20.905 7.260 -22.258 1.00 88.62 110 ASN A CA 1
ATOM 890 C C . ASN A 1 110 ? 19.823 6.167 -22.246 1.00 88.62 110 ASN A C 1
ATOM 892 O O . ASN A 1 110 ? 19.130 5.973 -23.242 1.00 88.62 110 ASN A O 1
ATOM 896 N N . GLU A 1 111 ? 19.636 5.474 -21.123 1.00 89.69 111 GLU A N 1
ATOM 897 C CA . GLU A 1 111 ? 18.695 4.361 -20.997 1.00 89.69 111 GLU A CA 1
ATOM 898 C C . GLU A 1 111 ? 17.672 4.625 -19.874 1.00 89.69 111 GLU A C 1
ATOM 900 O O . GLU A 1 111 ? 17.972 5.232 -18.841 1.00 89.69 111 GLU A O 1
ATOM 905 N N . ASN A 1 112 ? 16.443 4.142 -20.053 1.00 91.00 112 ASN A N 1
ATOM 906 C CA . ASN A 1 112 ? 15.459 3.954 -18.992 1.00 91.00 112 ASN A CA 1
ATOM 907 C C . ASN A 1 112 ? 15.325 2.465 -18.661 1.00 91.00 112 ASN A C 1
ATOM 909 O O . ASN A 1 112 ? 15.375 1.613 -19.547 1.00 91.00 112 ASN A O 1
ATOM 913 N N . SER A 1 113 ? 15.073 2.164 -17.391 1.00 92.75 113 SER A N 1
ATOM 914 C CA . SER A 1 113 ? 14.598 0.853 -16.954 1.00 92.75 113 SER A CA 1
ATOM 915 C C . SER A 1 113 ? 13.073 0.827 -16.920 1.00 92.75 113 SER A C 1
ATOM 917 O O . SER A 1 113 ? 12.426 1.852 -16.682 1.00 92.75 113 SER A O 1
ATOM 919 N N . VAL A 1 114 ? 12.496 -0.351 -17.138 1.00 92.50 114 VAL A N 1
ATOM 920 C CA . VAL A 1 114 ? 11.069 -0.612 -16.960 1.00 92.50 114 VAL A CA 1
ATOM 921 C C . VAL A 1 114 ? 10.854 -1.884 -16.152 1.00 92.50 114 VAL A C 1
ATOM 923 O O . VAL A 1 114 ? 11.495 -2.903 -16.390 1.00 92.50 114 VAL A O 1
ATOM 926 N N . VAL A 1 115 ? 9.941 -1.824 -15.188 1.00 93.19 115 VAL A N 1
ATOM 927 C CA . VAL A 1 115 ? 9.445 -2.978 -14.431 1.00 93.19 115 VAL A CA 1
ATOM 928 C C . VAL A 1 115 ? 7.979 -3.176 -14.785 1.00 93.19 115 VAL A C 1
ATOM 930 O O . VAL A 1 115 ? 7.189 -2.239 -14.640 1.00 93.19 115 VAL A O 1
ATOM 933 N N . LEU A 1 116 ? 7.615 -4.389 -15.205 1.00 92.50 116 LEU A N 1
ATOM 934 C CA . LEU A 1 116 ? 6.231 -4.761 -15.484 1.00 92.50 116 LEU A CA 1
ATOM 935 C C . LEU A 1 116 ? 5.609 -5.460 -14.274 1.00 92.50 116 LEU A C 1
ATOM 937 O O . LEU A 1 116 ? 6.131 -6.458 -13.763 1.00 92.50 116 LEU A O 1
ATOM 941 N N . ILE A 1 117 ? 4.460 -4.944 -13.851 1.00 90.19 117 ILE A N 1
ATOM 942 C CA . ILE A 1 117 ? 3.549 -5.608 -12.926 1.00 90.19 117 ILE A CA 1
ATOM 943 C C . ILE A 1 117 ? 2.226 -5.818 -13.653 1.00 90.19 117 ILE A C 1
ATOM 945 O O . ILE A 1 117 ? 1.688 -4.875 -14.224 1.00 90.19 117 ILE A O 1
ATOM 949 N N . GLU A 1 118 ? 1.677 -7.023 -13.583 1.00 87.94 118 GLU A N 1
ATOM 950 C CA . GLU A 1 118 ? 0.342 -7.342 -14.090 1.00 87.94 118 GLU A CA 1
ATOM 951 C C . GLU A 1 118 ? -0.469 -8.031 -13.004 1.00 87.94 118 GLU A C 1
ATOM 953 O O . GLU A 1 118 ? 0.008 -8.987 -12.384 1.00 87.94 118 GLU A O 1
ATOM 958 N N . ASN A 1 119 ? -1.690 -7.553 -12.765 1.00 82.75 119 ASN A N 1
ATOM 959 C CA . ASN A 1 119 ? -2.571 -8.047 -11.700 1.00 82.75 119 ASN A CA 1
ATOM 960 C C . ASN A 1 119 ? -1.859 -8.111 -10.334 1.00 82.75 119 ASN A C 1
ATOM 962 O O . ASN A 1 119 ? -1.990 -9.070 -9.572 1.00 82.75 119 ASN A O 1
ATOM 966 N N . GLY A 1 120 ? -1.025 -7.109 -10.044 1.00 80.56 120 GLY A N 1
ATOM 967 C CA . GLY A 1 120 ? -0.212 -7.049 -8.830 1.00 80.56 120 GLY A CA 1
ATOM 968 C C . GLY A 1 120 ? 0.974 -8.021 -8.775 1.00 80.56 120 GLY A C 1
ATOM 969 O O . GLY A 1 120 ? 1.695 -8.027 -7.775 1.00 80.56 120 GLY A O 1
ATOM 970 N N . LEU A 1 121 ? 1.221 -8.821 -9.816 1.00 86.19 121 LEU A N 1
ATOM 971 C CA . LEU A 1 121 ? 2.336 -9.766 -9.905 1.00 86.19 121 LEU A CA 1
ATOM 972 C C . LEU A 1 121 ? 3.463 -9.198 -10.761 1.00 86.19 121 LEU A C 1
ATOM 974 O O . LEU A 1 121 ? 3.231 -8.680 -11.847 1.00 86.19 121 LEU A O 1
ATOM 978 N N . PHE A 1 122 ? 4.697 -9.333 -10.286 1.00 91.25 122 PHE A N 1
ATOM 979 C CA . PHE A 1 122 ? 5.873 -8.975 -11.067 1.00 91.25 122 PHE A CA 1
ATOM 980 C C . PHE A 1 122 ? 5.999 -9.915 -12.269 1.00 91.25 122 PHE A C 1
ATOM 982 O O . PHE A 1 122 ? 5.864 -11.129 -12.117 1.00 91.25 122 PHE A O 1
ATOM 989 N N . LYS A 1 123 ? 6.236 -9.353 -13.453 1.00 92.38 123 LYS A N 1
ATOM 990 C CA . LYS A 1 123 ? 6.366 -10.124 -14.697 1.00 92.38 123 LYS A CA 1
ATOM 991 C C . LYS A 1 123 ? 7.761 -10.082 -15.288 1.00 92.38 123 LYS A C 1
ATOM 993 O O . LYS A 1 123 ? 8.122 -10.999 -16.015 1.00 92.38 123 LYS A O 1
ATOM 998 N N . GLY A 1 124 ? 8.544 -9.058 -14.970 1.00 94.00 124 GLY A N 1
ATOM 999 C CA . GLY A 1 124 ? 9.892 -8.924 -15.495 1.00 94.00 124 GLY A CA 1
ATOM 1000 C C . GLY A 1 124 ? 10.383 -7.489 -15.533 1.00 94.00 124 GLY A C 1
ATOM 1001 O O . GLY A 1 124 ? 9.718 -6.555 -15.064 1.00 94.00 124 GLY A O 1
ATOM 1002 N N . VAL A 1 125 ? 11.566 -7.336 -16.116 1.00 94.69 125 VAL A N 1
ATOM 1003 C CA . VAL A 1 125 ? 12.225 -6.047 -16.326 1.00 94.69 125 VAL A CA 1
ATOM 1004 C C . VAL A 1 125 ? 12.686 -5.905 -17.768 1.00 94.69 125 VAL A C 1
ATOM 1006 O O . VAL A 1 125 ? 12.970 -6.895 -18.437 1.00 94.69 125 VAL A O 1
ATOM 1009 N N . GLY A 1 126 ? 12.797 -4.670 -18.229 1.00 92.75 126 GLY A N 1
ATOM 1010 C CA . GLY A 1 126 ? 13.331 -4.328 -19.539 1.00 92.75 126 GLY A CA 1
ATOM 1011 C C . GLY A 1 126 ? 14.090 -3.011 -19.491 1.00 92.75 126 GLY A C 1
ATOM 1012 O O . GLY A 1 126 ? 14.087 -2.303 -18.478 1.00 92.75 126 GLY A O 1
ATOM 1013 N N . PHE A 1 127 ? 14.729 -2.677 -20.605 1.00 91.88 127 PHE A N 1
ATOM 1014 C CA . PHE A 1 127 ? 15.455 -1.427 -20.765 1.00 91.88 127 PHE A CA 1
ATOM 1015 C C . PHE A 1 127 ? 15.240 -0.857 -22.166 1.00 91.88 127 PHE A C 1
ATOM 1017 O O . PHE A 1 127 ? 15.071 -1.616 -23.120 1.00 91.88 127 PHE A O 1
ATOM 1024 N N . PHE A 1 128 ? 15.221 0.469 -22.288 1.00 88.50 128 PHE A N 1
ATOM 1025 C CA . PHE A 1 128 ? 14.985 1.150 -23.562 1.00 88.50 128 PHE A CA 1
ATOM 1026 C C . PHE A 1 128 ? 15.648 2.534 -23.608 1.00 88.50 128 PHE A C 1
ATOM 1028 O O . PHE A 1 128 ? 15.847 3.167 -22.572 1.00 88.50 128 PHE A O 1
ATOM 1035 N N . ASP A 1 129 ? 15.980 3.018 -24.805 1.00 85.88 129 ASP A N 1
ATOM 1036 C CA . ASP A 1 129 ? 16.654 4.310 -25.011 1.00 85.88 129 ASP A CA 1
ATOM 1037 C C . ASP A 1 129 ? 15.771 5.507 -24.594 1.00 85.88 129 ASP A C 1
ATOM 1039 O O . ASP A 1 129 ? 14.548 5.480 -24.750 1.00 85.88 129 ASP A O 1
ATOM 1043 N N . LEU A 1 130 ? 16.368 6.589 -24.079 1.00 75.81 130 LEU A N 1
ATOM 1044 C CA . LEU A 1 130 ? 15.647 7.815 -23.699 1.00 75.81 130 LEU A CA 1
ATOM 1045 C C . LEU A 1 130 ? 14.822 8.431 -24.838 1.00 75.81 130 LEU A C 1
ATOM 1047 O O . LEU A 1 130 ? 13.795 9.054 -24.561 1.00 75.81 130 LEU A O 1
ATOM 1051 N N . ASN A 1 131 ? 15.265 8.273 -26.085 1.00 71.50 131 ASN A N 1
ATOM 1052 C CA . ASN A 1 131 ? 14.598 8.815 -27.270 1.00 71.50 131 ASN A CA 1
ATOM 1053 C C . ASN A 1 131 ? 13.345 8.022 -27.665 1.00 71.50 131 ASN A C 1
ATOM 1055 O O . ASN A 1 131 ? 12.591 8.437 -28.547 1.00 71.50 131 ASN A O 1
ATOM 1059 N N . TYR A 1 132 ? 13.110 6.882 -27.019 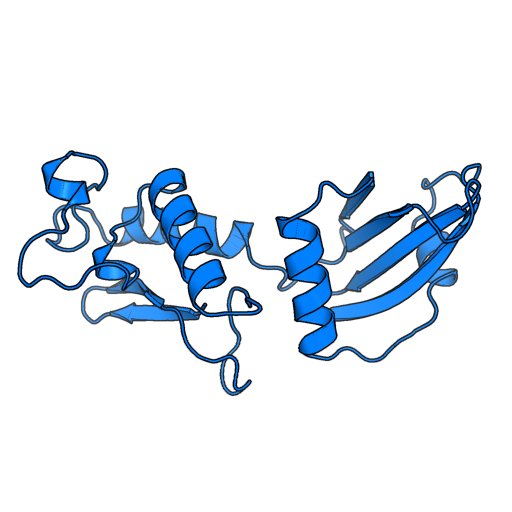1.00 70.62 132 TYR A N 1
ATOM 1060 C CA . TYR A 1 132 ? 11.964 6.038 -27.295 1.00 70.62 132 TYR A CA 1
ATOM 1061 C C . TYR A 1 132 ? 10.661 6.697 -26.814 1.00 70.62 132 TYR A C 1
ATOM 1063 O O . TYR A 1 132 ? 10.487 7.000 -25.628 1.00 70.62 132 TYR A O 1
ATOM 1071 N N . GLN A 1 133 ? 9.707 6.899 -27.725 1.00 63.50 133 GLN A N 1
ATOM 1072 C CA . GLN A 1 133 ? 8.392 7.428 -27.368 1.00 63.50 133 GLN A CA 1
ATOM 1073 C C . GLN A 1 133 ? 7.544 6.343 -26.692 1.00 63.50 133 GLN A C 1
ATOM 1075 O O . GLN A 1 133 ? 7.220 5.320 -27.284 1.00 63.50 133 GLN A O 1
ATOM 1080 N N . ILE A 1 134 ? 7.110 6.606 -25.458 1.00 64.31 134 ILE A N 1
ATOM 1081 C CA . ILE A 1 134 ? 6.317 5.689 -24.610 1.00 64.31 134 ILE A CA 1
ATOM 1082 C C . ILE A 1 134 ? 4.845 5.557 -25.091 1.00 64.31 134 ILE A C 1
ATOM 1084 O O . ILE A 1 134 ? 3.967 5.122 -24.353 1.00 64.31 134 ILE A O 1
ATOM 1088 N N . ASN A 1 135 ? 4.537 5.947 -26.327 1.00 64.62 135 ASN A N 1
ATOM 1089 C CA . ASN A 1 135 ? 3.160 5.985 -26.829 1.00 64.62 135 ASN A CA 1
ATOM 1090 C C . ASN A 1 135 ? 2.627 4.602 -27.244 1.00 64.62 135 ASN A C 1
ATOM 1092 O O . ASN A 1 135 ? 1.423 4.455 -27.426 1.00 64.62 135 ASN A O 1
ATOM 1096 N N . HIS A 1 136 ? 3.493 3.586 -27.335 1.00 69.06 136 HIS A N 1
ATOM 1097 C CA . HIS A 1 136 ? 3.113 2.204 -27.636 1.00 69.06 136 HIS A CA 1
ATOM 1098 C C . HIS A 1 136 ? 3.500 1.279 -26.480 1.00 69.06 136 HIS A C 1
ATOM 1100 O O . HIS A 1 136 ? 4.608 0.744 -26.424 1.00 69.06 136 HIS A O 1
ATOM 1106 N N . ILE A 1 137 ? 2.572 1.115 -25.535 1.00 76.81 137 ILE A N 1
ATOM 1107 C CA . ILE A 1 137 ? 2.719 0.242 -24.361 1.00 76.81 137 ILE A CA 1
ATOM 1108 C C . ILE A 1 137 ? 3.081 -1.192 -24.772 1.00 76.81 137 ILE A C 1
ATOM 1110 O O . ILE A 1 137 ? 3.956 -1.791 -24.147 1.00 76.81 137 ILE A O 1
ATOM 1114 N N . ASP A 1 138 ? 2.476 -1.705 -25.845 1.00 79.38 138 ASP A N 1
ATOM 1115 C CA . ASP A 1 138 ? 2.694 -3.071 -26.341 1.00 79.38 138 ASP A CA 1
ATOM 1116 C C . ASP A 1 138 ? 4.166 -3.329 -26.680 1.00 79.38 138 ASP A C 1
ATOM 1118 O O . ASP A 1 138 ? 4.711 -4.403 -26.418 1.00 79.38 138 ASP A O 1
ATOM 1122 N N . VAL A 1 139 ? 4.858 -2.313 -27.206 1.00 76.88 139 VAL A N 1
ATOM 1123 C CA . VAL A 1 139 ? 6.280 -2.451 -27.518 1.00 76.88 139 VAL A CA 1
ATOM 1124 C C . VAL A 1 139 ? 7.112 -2.468 -26.242 1.00 76.88 139 VAL A C 1
ATOM 1126 O O . VAL A 1 139 ? 8.022 -3.284 -26.132 1.00 76.88 139 VAL A O 1
ATOM 1129 N N . LEU A 1 140 ? 6.774 -1.656 -25.233 1.00 78.12 140 LEU A N 1
ATOM 1130 C CA . LEU A 1 140 ? 7.452 -1.729 -23.935 1.00 78.12 140 LEU A CA 1
ATOM 1131 C C . LEU A 1 140 ? 7.267 -3.096 -23.275 1.00 78.12 140 LEU A C 1
ATOM 1133 O O . LEU A 1 140 ? 8.221 -3.605 -22.695 1.00 78.12 140 LEU A O 1
ATOM 1137 N N . GLN A 1 141 ? 6.083 -3.702 -23.395 1.00 81.75 141 GLN A N 1
ATOM 1138 C CA . GLN A 1 141 ? 5.839 -5.066 -22.921 1.00 81.75 141 GLN A CA 1
ATOM 1139 C C . GLN A 1 141 ? 6.689 -6.096 -23.677 1.00 81.75 141 GLN A C 1
ATOM 1141 O O . GLN A 1 141 ? 7.228 -7.005 -23.051 1.00 81.75 141 GLN A O 1
ATOM 1146 N N . SER A 1 142 ? 6.882 -5.927 -24.990 1.00 84.19 142 SER A N 1
ATOM 1147 C CA . SER A 1 142 ? 7.735 -6.819 -25.795 1.00 84.19 142 SER A CA 1
ATOM 1148 C C . SER A 1 142 ? 9.222 -6.778 -25.410 1.00 84.19 142 SER A C 1
ATOM 1150 O O . SER A 1 142 ? 9.943 -7.745 -25.639 1.00 84.19 142 SER A O 1
ATOM 1152 N N . LEU A 1 143 ? 9.676 -5.684 -24.787 1.00 86.31 143 LEU A N 1
ATOM 1153 C CA . LEU A 1 143 ? 11.051 -5.518 -24.299 1.00 86.31 143 LEU A CA 1
ATOM 1154 C C . LEU A 1 143 ? 11.268 -6.121 -22.903 1.00 86.31 143 LEU A C 1
ATOM 1156 O O . LEU A 1 143 ? 12.386 -6.077 -22.381 1.00 86.31 143 LEU A O 1
ATOM 1160 N N . ILE A 1 144 ? 10.215 -6.639 -22.264 1.00 92.38 144 ILE A N 1
ATOM 1161 C CA . ILE A 1 144 ? 10.307 -7.223 -20.930 1.00 92.38 144 ILE A CA 1
ATOM 1162 C C . ILE A 1 144 ? 10.917 -8.616 -21.021 1.00 92.38 144 ILE A C 1
ATOM 1164 O O . ILE A 1 144 ? 10.344 -9.525 -21.616 1.00 92.38 144 ILE A O 1
ATOM 1168 N N . THR A 1 145 ? 12.039 -8.803 -20.333 1.00 93.88 145 THR A N 1
ATOM 1169 C CA . THR A 1 145 ? 12.581 -10.127 -20.035 1.00 93.88 145 THR A CA 1
ATOM 1170 C C . THR A 1 145 ? 11.749 -10.748 -18.911 1.00 93.88 145 THR A C 1
ATOM 1172 O O . THR A 1 145 ? 11.767 -10.212 -17.793 1.00 93.88 145 THR A O 1
ATOM 1175 N N . PRO A 1 146 ? 11.020 -11.855 -19.161 1.00 94.12 146 PRO A N 1
ATOM 1176 C CA . PRO A 1 146 ? 10.157 -12.462 -18.158 1.00 94.12 146 PRO A CA 1
ATOM 1177 C C . PRO A 1 146 ? 10.950 -12.994 -16.965 1.00 94.12 146 PRO A C 1
ATOM 1179 O O . PRO A 1 146 ? 12.028 -13.567 -17.123 1.00 94.12 146 PRO A O 1
ATOM 1182 N N . MET A 1 147 ? 10.405 -12.830 -15.764 1.00 94.00 147 MET A N 1
ATOM 1183 C CA . MET A 1 147 ? 11.022 -13.297 -14.523 1.00 94.00 147 MET A CA 1
ATOM 1184 C C . MET A 1 147 ? 9.963 -13.803 -13.545 1.00 94.00 147 MET A C 1
ATOM 1186 O O . MET A 1 147 ? 8.825 -13.332 -13.534 1.00 94.00 147 MET A O 1
ATOM 1190 N N . GLU A 1 148 ? 10.348 -14.745 -12.685 1.00 90.00 148 GLU A N 1
ATOM 1191 C CA . GLU A 1 148 ? 9.436 -15.295 -11.687 1.00 90.00 148 GLU A CA 1
ATOM 1192 C C . GLU A 1 148 ? 9.104 -14.283 -10.587 1.00 90.00 148 GLU A C 1
ATOM 1194 O O . GLU A 1 148 ? 9.969 -13.626 -10.005 1.00 90.00 148 GLU A O 1
ATOM 1199 N N . ASN A 1 149 ? 7.819 -14.200 -10.254 1.00 88.12 149 ASN A N 1
ATOM 1200 C CA . ASN A 1 149 ? 7.351 -13.426 -9.120 1.00 88.12 149 ASN A CA 1
ATOM 1201 C C . ASN A 1 149 ? 7.610 -14.170 -7.806 1.00 88.12 149 ASN A C 1
ATOM 1203 O O . ASN A 1 149 ? 7.148 -15.294 -7.619 1.00 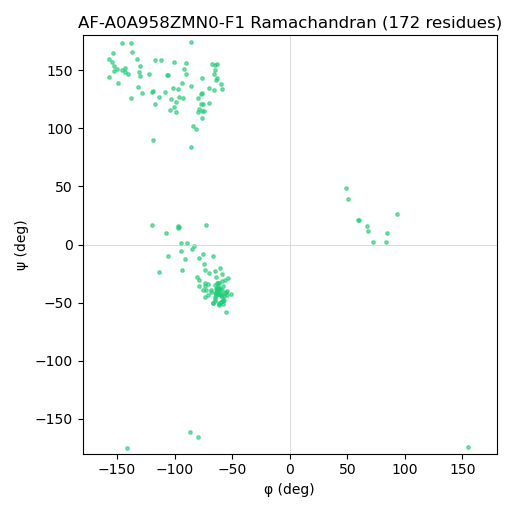88.12 149 ASN A O 1
ATOM 1207 N N . ASN A 1 150 ? 8.218 -13.491 -6.834 1.00 86.81 150 ASN A N 1
ATOM 1208 C CA . ASN A 1 150 ? 8.308 -13.981 -5.462 1.00 86.81 150 ASN A CA 1
ATOM 1209 C C . ASN A 1 150 ? 8.061 -12.858 -4.438 1.00 86.81 150 ASN A C 1
ATOM 1211 O O . ASN A 1 150 ? 7.911 -11.680 -4.777 1.00 86.81 150 ASN A O 1
ATOM 1215 N N . ARG A 1 151 ? 7.980 -13.234 -3.156 1.00 81.00 151 ARG A N 1
ATOM 1216 C CA . ARG A 1 151 ? 7.657 -12.303 -2.061 1.00 81.00 151 ARG A CA 1
ATOM 1217 C C . ARG A 1 151 ? 8.727 -11.237 -1.853 1.00 81.00 151 ARG A C 1
ATOM 1219 O O . ARG A 1 151 ? 8.374 -10.107 -1.518 1.00 81.00 151 ARG A O 1
ATOM 1226 N N . ASP A 1 152 ? 9.990 -11.585 -2.061 1.00 85.56 152 ASP A N 1
ATOM 1227 C CA . ASP A 1 152 ? 11.111 -10.670 -1.868 1.00 85.56 152 ASP A CA 1
ATOM 1228 C C . ASP A 1 152 ? 11.127 -9.603 -2.963 1.00 85.56 152 ASP A C 1
ATOM 1230 O O . ASP A 1 152 ? 11.210 -8.416 -2.656 1.00 85.56 152 ASP A O 1
ATOM 1234 N N . ILE A 1 153 ? 10.905 -9.989 -4.222 1.00 88.06 153 ILE A N 1
ATOM 1235 C CA . ILE A 1 153 ? 10.760 -9.059 -5.351 1.00 88.06 153 ILE A CA 1
ATOM 1236 C C . ILE A 1 153 ? 9.591 -8.099 -5.108 1.00 88.06 153 ILE A C 1
ATOM 1238 O O . ILE A 1 153 ? 9.747 -6.880 -5.192 1.00 88.06 153 ILE A O 1
ATOM 1242 N N . GLN A 1 154 ? 8.430 -8.633 -4.723 1.00 83.50 154 GLN A N 1
ATOM 1243 C CA . GLN A 1 154 ? 7.261 -7.827 -4.360 1.00 83.50 154 GLN A CA 1
ATOM 1244 C C . GLN A 1 154 ? 7.571 -6.841 -3.234 1.00 83.50 154 GLN A C 1
ATOM 1246 O O . GLN A 1 154 ? 7.142 -5.686 -3.266 1.00 83.50 154 GLN A O 1
ATOM 1251 N N . HIS A 1 155 ? 8.320 -7.286 -2.226 1.00 83.81 155 HIS A N 1
ATOM 1252 C CA . HIS A 1 155 ? 8.731 -6.432 -1.128 1.00 83.81 155 HIS A CA 1
ATOM 1253 C C . HIS A 1 155 ? 9.664 -5.306 -1.593 1.00 83.81 155 HIS A C 1
ATOM 1255 O O . HIS A 1 155 ? 9.420 -4.148 -1.244 1.00 83.81 155 HIS A O 1
ATOM 1261 N N . ILE A 1 156 ? 10.678 -5.624 -2.402 1.00 87.88 156 ILE A N 1
ATOM 1262 C CA . ILE A 1 156 ? 11.636 -4.661 -2.959 1.00 87.88 156 ILE A CA 1
ATOM 1263 C C . ILE A 1 156 ? 10.903 -3.586 -3.763 1.00 87.88 156 ILE A C 1
ATOM 1265 O O . ILE A 1 156 ? 11.064 -2.401 -3.473 1.00 87.88 156 ILE A O 1
ATOM 1269 N N . ILE A 1 157 ? 10.038 -3.984 -4.698 1.00 86.94 157 ILE A N 1
ATOM 1270 C CA . ILE A 1 157 ? 9.280 -3.062 -5.556 1.00 86.94 157 ILE A CA 1
ATOM 1271 C C . ILE A 1 157 ? 8.396 -2.129 -4.718 1.00 86.94 157 ILE A C 1
ATOM 1273 O O . ILE A 1 157 ? 8.451 -0.906 -4.864 1.00 86.94 157 ILE A O 1
ATOM 1277 N N . LYS A 1 158 ? 7.616 -2.683 -3.780 1.00 81.50 158 LYS A N 1
ATOM 1278 C CA . LYS A 1 158 ? 6.741 -1.890 -2.897 1.00 81.50 158 LYS A CA 1
ATOM 1279 C C . LYS A 1 158 ? 7.536 -0.947 -2.001 1.00 81.50 158 LYS A C 1
ATOM 1281 O O . LYS A 1 158 ? 7.113 0.178 -1.741 1.00 81.50 158 LYS A O 1
ATOM 1286 N N . SER A 1 159 ? 8.681 -1.399 -1.497 1.00 83.38 159 SER A N 1
ATOM 1287 C CA . SER A 1 159 ? 9.578 -0.572 -0.692 1.00 83.38 159 SER A CA 1
ATOM 1288 C C . SER A 1 159 ? 10.149 0.590 -1.510 1.00 83.38 159 SER A C 1
ATOM 1290 O O . SER A 1 159 ? 10.140 1.733 -1.047 1.00 83.38 159 SER A O 1
ATOM 1292 N N . TYR A 1 160 ? 10.567 0.318 -2.748 1.00 86.00 160 TYR A N 1
ATOM 1293 C CA . TYR A 1 160 ? 11.109 1.312 -3.670 1.00 86.00 160 TYR A CA 1
ATOM 1294 C C . TYR A 1 160 ? 10.083 2.400 -4.002 1.00 86.00 160 TYR A C 1
ATOM 1296 O O . TYR A 1 160 ? 10.356 3.579 -3.797 1.00 86.00 160 TYR A O 1
ATOM 1304 N N . LEU A 1 161 ? 8.865 2.009 -4.387 1.00 81.31 161 LEU A N 1
ATOM 1305 C CA . LEU A 1 161 ? 7.788 2.945 -4.729 1.00 81.31 161 LEU A CA 1
ATOM 1306 C C . LEU A 1 161 ? 7.316 3.814 -3.555 1.00 81.31 161 LEU A C 1
ATOM 1308 O O . LEU A 1 161 ? 6.842 4.925 -3.769 1.00 81.31 161 LEU A O 1
ATOM 1312 N N . ARG A 1 162 ? 7.442 3.337 -2.309 1.00 77.75 162 ARG A N 1
ATOM 1313 C CA . ARG A 1 162 ? 7.128 4.151 -1.119 1.00 77.75 162 ARG A CA 1
ATOM 1314 C C . ARG A 1 162 ? 8.237 5.128 -0.752 1.00 77.75 162 ARG A C 1
ATOM 1316 O O . ARG A 1 162 ? 7.946 6.190 -0.215 1.00 77.75 162 ARG A O 1
ATOM 1323 N N . SER A 1 163 ? 9.493 4.731 -0.948 1.00 72.56 163 SER A N 1
ATOM 1324 C CA . SER A 1 163 ? 10.657 5.489 -0.472 1.00 72.56 163 SER A CA 1
ATOM 1325 C C . SER A 1 163 ? 11.227 6.453 -1.507 1.00 72.56 163 SER A C 1
ATOM 1327 O O . SER A 1 163 ? 11.906 7.405 -1.125 1.00 72.56 163 SER A O 1
ATOM 1329 N N . LYS A 1 164 ? 10.968 6.238 -2.802 1.00 72.06 164 LYS A N 1
ATOM 1330 C CA . LYS A 1 164 ? 11.516 7.053 -3.888 1.00 72.06 164 LYS A CA 1
ATOM 1331 C C . LYS A 1 164 ? 10.441 7.510 -4.859 1.00 72.06 164 LYS A C 1
ATOM 1333 O O . LYS A 1 164 ? 9.505 6.784 -5.184 1.00 72.06 164 LYS A O 1
ATOM 1338 N N . LYS A 1 165 ? 10.636 8.723 -5.379 1.00 76.94 165 LYS A N 1
ATOM 1339 C CA . LYS A 1 165 ? 9.878 9.230 -6.518 1.00 76.94 165 LYS A CA 1
ATOM 1340 C C . LYS A 1 165 ? 10.504 8.660 -7.787 1.00 76.94 165 LYS A C 1
ATOM 1342 O O . LYS A 1 165 ? 11.534 9.151 -8.240 1.00 76.94 165 LYS A O 1
ATOM 1347 N N . VAL A 1 166 ? 9.895 7.603 -8.310 1.00 85.19 166 VAL A N 1
ATOM 1348 C CA . VAL A 1 166 ? 10.272 7.031 -9.607 1.00 85.19 166 VAL A CA 1
ATOM 1349 C C . VAL A 1 166 ? 10.026 8.034 -10.728 1.00 85.19 166 VAL A C 1
ATOM 1351 O O . VAL A 1 166 ? 9.183 8.929 -10.592 1.00 85.19 166 VAL A O 1
ATOM 1354 N N . LYS A 1 167 ? 10.751 7.892 -11.842 1.00 86.88 167 LYS A N 1
ATOM 1355 C CA . LYS A 1 167 ? 10.651 8.819 -12.979 1.00 86.88 167 LYS A CA 1
ATOM 1356 C C . LYS A 1 167 ? 9.227 8.875 -13.536 1.00 86.88 167 LYS A C 1
ATOM 1358 O O . LYS A 1 167 ? 8.724 9.969 -13.791 1.00 86.88 167 LYS A O 1
ATOM 1363 N N . LYS A 1 168 ? 8.573 7.722 -13.716 1.00 87.38 168 LYS A N 1
ATOM 1364 C CA . LYS A 1 168 ? 7.182 7.644 -14.188 1.00 87.38 168 LYS A CA 1
ATOM 1365 C C . LYS A 1 168 ? 6.525 6.324 -13.774 1.00 87.38 168 LYS A C 1
ATOM 1367 O O . LYS A 1 168 ? 7.170 5.283 -13.786 1.00 87.38 168 LYS A O 1
ATOM 1372 N N . VAL A 1 169 ? 5.232 6.366 -13.458 1.00 88.12 169 VAL A N 1
ATOM 1373 C CA . VAL A 1 169 ? 4.377 5.174 -13.328 1.00 88.12 169 VAL A CA 1
ATOM 1374 C C . VAL A 1 169 ? 3.256 5.291 -14.349 1.00 88.12 169 VAL A C 1
ATOM 1376 O O . VAL A 1 169 ? 2.626 6.346 -14.443 1.00 88.12 169 VAL A O 1
ATOM 1379 N N . ILE A 1 170 ? 3.026 4.234 -15.119 1.00 86.75 170 ILE A N 1
ATOM 1380 C CA . ILE A 1 170 ? 1.952 4.154 -16.112 1.00 86.75 170 ILE A CA 1
ATOM 1381 C C . ILE A 1 170 ? 1.019 3.034 -15.679 1.00 86.75 170 ILE A C 1
ATOM 1383 O O . ILE A 1 170 ? 1.460 1.897 -15.548 1.00 86.75 170 ILE A O 1
ATOM 1387 N N . ASN A 1 171 ? -0.253 3.354 -15.457 1.00 86.31 171 ASN A N 1
ATOM 1388 C CA . ASN A 1 171 ? -1.269 2.335 -15.219 1.00 86.31 171 ASN A CA 1
ATOM 1389 C C . ASN A 1 171 ? -1.686 1.739 -16.563 1.00 86.31 171 ASN A C 1
ATOM 1391 O O . ASN A 1 171 ? -2.065 2.476 -17.472 1.00 86.31 171 ASN A O 1
ATOM 1395 N N . LEU A 1 172 ? -1.615 0.419 -16.667 1.00 82.00 172 LEU A N 1
ATOM 1396 C CA . LEU A 1 172 ? -2.144 -0.336 -17.788 1.00 82.00 172 LEU A CA 1
ATOM 1397 C C . LEU A 1 172 ? -3.624 -0.546 -17.487 1.00 82.00 172 LEU A C 1
ATOM 1399 O O . LEU A 1 172 ? -3.981 -1.322 -16.603 1.00 82.00 172 LEU A O 1
ATOM 1403 N N . THR A 1 173 ? -4.477 0.246 -18.127 1.00 65.00 173 THR A N 1
ATOM 1404 C CA . THR A 1 173 ? -5.914 -0.022 -18.099 1.00 65.00 173 THR A CA 1
ATOM 1405 C C . THR A 1 173 ? -6.137 -1.206 -19.027 1.00 65.00 173 THR A C 1
ATOM 1407 O O . THR A 1 173 ? -5.819 -1.100 -20.210 1.00 65.00 173 THR A O 1
ATOM 1410 N N . THR A 1 174 ? -6.576 -2.334 -18.475 1.00 52.34 174 THR A N 1
ATOM 1411 C CA . THR A 1 174 ? -7.116 -3.433 -19.280 1.00 52.34 174 THR A CA 1
ATOM 1412 C C . THR A 1 174 ? -8.514 -3.066 -19.751 1.00 52.34 174 THR A C 1
ATOM 1414 O O . THR A 1 174 ? -9.249 -2.450 -18.941 1.00 52.34 174 THR A O 1
#

Solvent-accessible surface area (backbone atoms only — not comparable to full-atom values): 10046 Å² total; per-residue (Å²): 48,38,77,49,71,49,98,81,60,40,66,27,38,41,85,62,85,90,82,70,90,63,86,57,55,45,76,62,98,46,71,66,63,46,47,56,53,50,52,55,46,28,64,76,50,50,41,48,48,46,49,42,65,76,43,89,68,94,63,71,46,72,46,39,80,72,70,54,24,72,34,56,83,70,66,71,30,56,44,66,69,53,36,55,39,50,47,53,53,46,61,74,56,41,50,73,70,40,26,32,41,42,31,35,78,32,96,48,96,62,27,26,27,36,37,41,29,52,62,46,36,52,42,26,43,28,69,46,54,67,86,60,74,83,84,51,61,69,58,58,58,71,49,41,48,76,46,87,66,50,72,66,58,55,39,52,53,55,48,45,65,75,76,44,89,64,78,43,76,46,77,53,82,127

Foldseek 3Di:
DAWDADPQGAIAAEDDDPPPPDDHLADDPDPVVVLVVVVVLCQVLLAACCSPVNDDDPDGGPCVVVVSHCGVVPPNDPRVSRNVSVVVVSVVSHLAQWWKWFWACDPDPQKIKIWTDHRSFTFFIFMDGPPDDCPDVVVVVVRGDGDHGDPVVSNVVSVDVVPDDGPDMDTDDD